Protein AF-A0A9P1FVG5-F1 (afdb_monomer)

Solvent-accessible surface area (backbone atoms only — not comparable to full-atom values): 7945 Å² total; per-residue (Å²): 106,83,87,76,59,59,59,48,74,52,56,36,70,51,34,63,57,37,28,69,56,53,66,47,86,56,85,80,46,45,42,71,82,32,67,57,57,49,48,54,50,48,52,49,40,51,55,44,46,74,72,68,45,92,67,48,89,52,70,44,76,44,75,40,77,56,91,93,44,73,34,49,28,52,34,51,24,72,61,43,79,78,49,67,50,23,35,44,74,40,70,69,43,45,49,52,53,42,59,57,47,37,64,66,48,73,68,80,78,83,74,75,82,78,73,77,80,84,78,87,69,85,84,79,83,82,85,78,134

Secondary structure (DSSP, 8-state):
-GGG--EEEE-SSSHHHHHHHH----TT--GGG-HHHHHHHHHHHHHHHHTT-SS-SS-EEEEEEETTEEEEEEE-SSSTTTSPEEEES-HHHHHHHHHHHGGGGGSTT------------PPP-----

Nearest PDB structures (foldseek):
  2hqv-assembly1_A-2  TM=4.626E-01  e=8.851E-01  Agrobacterium fabrum str. C58
  4hes-assembly3_E  TM=2.823E-01  e=9.720E+00  Veillonella parvula DSM 2008

Foldseek 3Di:
DVVVFAWDFDDFAACPLVCVLLVDPDRGHGNPVPPLQVVVLVQQVVQCVVVVPPAAQAKDWGWGDQPNDTWTWIQGRPPSSPGTTTTTPDPVNVVSSSVSSNVRSVPPDDDDPPDPPPDPDDDDDDDDD

Radius of gyration: 20.1 Å; Cα contacts (8 Å, |Δi|>4): 165; chains: 1; bounding box: 80×31×33 Å

pLDDT: mean 79.29, std 16.53, range [42.72, 96.56]

Structure (mmCIF, N/CA/C/O backbone):
data_AF-A0A9P1FVG5-F1
#
_entry.id   AF-A0A9P1FVG5-F1
#
loop_
_atom_site.group_PDB
_atom_site.id
_atom_site.type_symbol
_atom_site.label_atom_id
_atom_site.label_alt_id
_atom_site.label_comp_id
_atom_site.label_asym_id
_atom_site.label_entity_id
_atom_site.label_seq_id
_atom_site.pdbx_PDB_ins_code
_atom_site.Cartn_x
_atom_site.Cartn_y
_atom_site.Cartn_z
_atom_site.occupancy
_atom_site.B_iso_or_equiv
_atom_site.auth_seq_id
_atom_site.auth_comp_id
_atom_site.auth_asym_id
_atom_site.auth_atom_id
_atom_site.pdbx_PDB_model_num
ATOM 1 N N . ASP A 1 1 ? -17.531 -3.771 11.051 1.00 57.06 1 ASP A N 1
ATOM 2 C CA . ASP A 1 1 ? -16.771 -2.950 12.011 1.00 57.06 1 ASP A CA 1
ATOM 3 C C . ASP A 1 1 ? -15.336 -2.791 11.493 1.00 57.06 1 ASP A C 1
ATOM 5 O O . ASP A 1 1 ? -14.929 -3.635 10.700 1.00 57.06 1 ASP A O 1
ATOM 9 N N . ILE A 1 2 ? -14.558 -1.761 11.868 1.00 65.50 2 ILE A N 1
ATOM 10 C CA . ILE A 1 2 ? -13.120 -1.700 11.470 1.00 65.50 2 ILE A CA 1
ATOM 11 C C . ILE A 1 2 ? -12.399 -2.974 11.948 1.00 65.50 2 ILE A C 1
ATOM 13 O O . ILE A 1 2 ? -11.509 -3.483 11.272 1.00 65.50 2 ILE A O 1
ATOM 17 N N . ASN A 1 3 ? -12.868 -3.524 13.070 1.00 69.50 3 ASN A N 1
ATOM 18 C CA . ASN A 1 3 ? -12.374 -4.747 13.691 1.00 69.50 3 ASN A CA 1
ATOM 19 C C . ASN A 1 3 ? -12.641 -6.035 12.885 1.00 69.50 3 ASN A C 1
ATOM 21 O O . ASN A 1 3 ? -11.984 -7.036 13.150 1.00 69.50 3 ASN A O 1
ATOM 25 N N . ASP A 1 4 ? -13.553 -6.024 11.904 1.00 82.56 4 ASP A N 1
ATOM 26 C CA . ASP A 1 4 ? -13.882 -7.214 11.094 1.00 82.56 4 ASP A CA 1
ATOM 27 C C . ASP A 1 4 ? -13.122 -7.257 9.761 1.00 82.56 4 ASP A C 1
ATOM 29 O O . ASP A 1 4 ? -13.251 -8.207 8.986 1.00 82.56 4 ASP A O 1
ATOM 33 N N . GLN A 1 5 ? -12.369 -6.203 9.448 1.00 88.31 5 GLN A N 1
ATOM 34 C CA . GLN A 1 5 ? -11.665 -6.077 8.182 1.00 88.31 5 GLN A CA 1
ATOM 35 C C . GLN A 1 5 ? -10.196 -6.456 8.333 1.00 88.31 5 GLN A C 1
ATOM 37 O O . GLN A 1 5 ? -9.498 -6.011 9.241 1.00 88.31 5 GLN A O 1
ATOM 42 N N . ASN A 1 6 ? -9.709 -7.254 7.386 1.00 93.69 6 ASN A N 1
ATOM 43 C CA . ASN A 1 6 ? -8.304 -7.619 7.321 1.00 93.69 6 ASN A CA 1
ATOM 44 C C . ASN A 1 6 ? -7.530 -6.586 6.503 1.00 93.69 6 ASN A C 1
ATOM 46 O O . ASN A 1 6 ? -7.979 -6.158 5.441 1.00 93.69 6 ASN A O 1
ATOM 50 N N . TYR A 1 7 ? -6.340 -6.220 6.978 1.00 94.50 7 TYR A N 1
ATOM 51 C CA . TYR A 1 7 ? -5.464 -5.260 6.312 1.00 94.50 7 TYR A CA 1
ATOM 52 C C . TYR A 1 7 ? -4.081 -5.862 6.087 1.00 94.50 7 TYR A C 1
ATOM 54 O O . TYR A 1 7 ? -3.459 -6.403 7.003 1.00 94.50 7 TYR A O 1
ATOM 62 N N . LEU A 1 8 ? -3.560 -5.715 4.870 1.00 93.62 8 LEU A N 1
ATOM 63 C CA . LEU A 1 8 ? -2.197 -6.081 4.537 1.00 93.62 8 LEU A CA 1
ATOM 64 C C . LEU A 1 8 ? -1.252 -4.937 4.899 1.00 93.62 8 LEU A C 1
ATOM 66 O O . LEU A 1 8 ? -1.321 -3.837 4.345 1.00 93.62 8 LEU A O 1
ATOM 70 N N . LYS A 1 9 ? -0.307 -5.223 5.793 1.00 93.19 9 LYS A N 1
ATOM 71 C CA . LYS A 1 9 ? 0.774 -4.299 6.130 1.00 93.19 9 LYS A CA 1
ATOM 72 C C . LYS A 1 9 ? 1.887 -4.360 5.081 1.00 93.19 9 LYS A C 1
ATOM 74 O O . LYS A 1 9 ? 2.643 -5.326 5.011 1.00 93.19 9 LYS A O 1
ATOM 79 N N . ILE A 1 10 ? 2.045 -3.282 4.323 1.00 91.88 10 ILE A N 1
ATOM 80 C CA . ILE A 1 10 ? 3.074 -3.113 3.298 1.00 91.88 10 ILE A CA 1
ATOM 81 C C . ILE A 1 10 ? 4.227 -2.298 3.893 1.00 91.88 10 ILE A C 1
ATOM 83 O O . ILE A 1 10 ? 4.112 -1.092 4.126 1.00 91.88 10 ILE A O 1
ATOM 87 N N . GLN A 1 11 ? 5.350 -2.969 4.152 1.00 89.94 11 GLN A N 1
ATOM 88 C CA . GLN A 1 11 ? 6.560 -2.354 4.703 1.00 89.94 11 GLN A CA 1
ATOM 89 C C . GLN A 1 11 ? 7.606 -2.144 3.609 1.00 89.94 11 GLN A C 1
ATOM 91 O O . GLN A 1 11 ? 7.958 -3.083 2.905 1.00 89.94 11 GLN A O 1
ATOM 96 N N . GLY A 1 12 ? 8.161 -0.936 3.499 1.00 83.00 12 GLY A N 1
ATOM 97 C CA . GLY A 1 12 ? 9.139 -0.631 2.449 1.00 83.00 12 GLY A CA 1
ATOM 98 C C . GLY A 1 12 ? 10.547 -1.192 2.693 1.00 83.00 12 GLY A C 1
ATOM 99 O O . GLY A 1 12 ? 11.334 -1.299 1.756 1.00 83.00 12 GLY A O 1
ATOM 100 N N . SER A 1 13 ? 10.908 -1.535 3.934 1.00 83.62 13 SER A N 1
ATOM 101 C CA . SER A 1 13 ? 12.263 -1.994 4.279 1.00 83.62 13 SER A CA 1
ATOM 102 C C . SER A 1 13 ? 12.553 -3.471 4.003 1.00 83.62 13 SER A C 1
ATOM 104 O O . SER A 1 13 ? 13.664 -3.748 3.539 1.00 83.62 13 SER A O 1
ATOM 106 N N . PRO A 1 14 ? 11.627 -4.423 4.230 1.00 83.69 14 PRO A N 1
ATOM 107 C CA . PRO A 1 14 ? 11.901 -5.825 3.962 1.00 83.69 14 PRO A CA 1
ATOM 108 C C . PRO A 1 14 ? 11.893 -6.119 2.453 1.00 83.69 14 PRO A C 1
ATOM 110 O O . PRO A 1 14 ? 11.061 -5.581 1.722 1.00 83.69 14 PRO A O 1
ATOM 113 N N . PRO A 1 15 ? 12.746 -7.040 1.973 1.00 82.25 15 PRO A N 1
ATOM 114 C CA . PRO A 1 15 ? 12.771 -7.435 0.565 1.00 82.25 15 PRO A CA 1
ATOM 115 C C . PRO A 1 15 ? 11.608 -8.360 0.170 1.00 82.25 15 PRO A C 1
ATOM 117 O O . PRO A 1 15 ? 11.502 -8.767 -0.979 1.00 82.25 15 PRO A O 1
ATOM 120 N N . LEU A 1 16 ? 10.746 -8.755 1.111 1.00 85.81 16 LEU A N 1
ATOM 121 C CA . LEU A 1 16 ? 9.638 -9.675 0.836 1.00 85.81 16 LEU A CA 1
ATOM 122 C C . LEU A 1 16 ? 8.597 -9.049 -0.086 1.00 85.81 16 LEU A C 1
ATOM 124 O O . LEU A 1 16 ? 8.169 -9.675 -1.049 1.00 85.81 16 LEU A O 1
ATOM 128 N N . ILE A 1 17 ? 8.231 -7.797 0.180 1.00 86.88 17 ILE A N 1
ATOM 129 C CA . ILE A 1 17 ? 7.220 -7.118 -0.621 1.00 86.88 17 ILE A CA 1
ATOM 130 C C . ILE A 1 17 ? 7.748 -6.782 -2.019 1.00 86.88 17 ILE A C 1
ATOM 132 O O . ILE A 1 17 ? 7.024 -6.888 -3.000 1.00 86.88 17 ILE A O 1
ATOM 136 N N . SER A 1 18 ? 9.032 -6.442 -2.135 1.00 85.19 18 SER A N 1
ATOM 137 C CA . SER A 1 18 ? 9.658 -6.188 -3.430 1.00 85.19 18 SER A CA 1
ATOM 138 C C . SER A 1 18 ? 9.803 -7.476 -4.232 1.00 85.19 18 SER A C 1
ATOM 140 O O . SER A 1 18 ? 9.569 -7.463 -5.432 1.00 85.19 18 SER A O 1
ATOM 142 N N . ARG A 1 19 ? 10.104 -8.609 -3.589 1.00 86.31 19 ARG A N 1
ATOM 143 C CA . ARG A 1 19 ? 10.049 -9.932 -4.229 1.00 86.31 19 ARG A CA 1
ATOM 144 C C . ARG A 1 19 ? 8.655 -10.262 -4.739 1.00 86.31 19 ARG A C 1
ATOM 146 O O . ARG A 1 19 ? 8.533 -10.705 -5.873 1.00 86.31 19 ARG A O 1
ATOM 153 N N . LEU A 1 20 ? 7.632 -10.029 -3.917 1.00 86.69 20 LEU A N 1
ATOM 154 C CA . LEU A 1 20 ? 6.243 -10.305 -4.274 1.00 86.69 20 LEU A CA 1
ATOM 155 C C . LEU A 1 20 ? 5.794 -9.473 -5.482 1.00 86.69 20 LEU A C 1
ATOM 157 O O . LEU A 1 20 ? 5.208 -10.008 -6.414 1.00 86.69 20 LEU A O 1
ATOM 161 N N . ILE A 1 21 ? 6.083 -8.171 -5.465 1.00 87.94 21 ILE A N 1
ATOM 162 C CA . ILE A 1 21 ? 5.583 -7.218 -6.463 1.00 87.94 21 ILE A CA 1
ATOM 163 C C . ILE A 1 21 ? 6.434 -7.235 -7.739 1.00 87.94 21 ILE A C 1
ATOM 165 O O . ILE A 1 21 ? 5.895 -7.233 -8.844 1.00 87.94 21 ILE A O 1
ATOM 169 N N . CYS A 1 22 ? 7.759 -7.247 -7.593 1.00 83.56 22 CYS A N 1
ATOM 170 C CA . CYS A 1 22 ? 8.698 -7.101 -8.703 1.00 83.56 22 CYS A CA 1
ATOM 171 C C . CYS A 1 22 ? 9.203 -8.438 -9.270 1.00 83.56 22 CYS A C 1
ATOM 173 O O . CYS A 1 22 ? 9.875 -8.443 -10.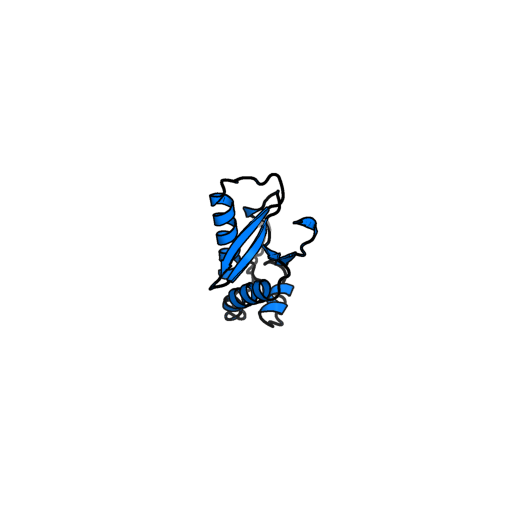297 1.00 83.56 22 CYS A O 1
ATOM 175 N N . GLY A 1 23 ? 9.004 -9.560 -8.567 1.00 78.94 23 GLY A N 1
ATOM 176 C CA . GLY A 1 23 ? 9.648 -10.836 -8.907 1.00 78.94 23 GLY A CA 1
ATOM 177 C C . GLY A 1 23 ? 11.178 -10.836 -8.742 1.00 78.94 23 GLY A C 1
ATOM 178 O O . GLY A 1 23 ? 11.848 -11.777 -9.163 1.00 78.94 23 GLY A O 1
ATOM 179 N N . CYS A 1 24 ? 11.767 -9.794 -8.141 1.00 70.12 24 CYS A N 1
ATOM 180 C CA . CYS A 1 24 ? 13.218 -9.657 -8.012 1.00 70.12 24 CYS A CA 1
ATOM 181 C C . CYS A 1 24 ? 13.786 -10.695 -7.036 1.00 70.12 24 CYS A C 1
ATOM 183 O O . CYS A 1 24 ? 13.447 -10.690 -5.858 1.00 70.12 24 CYS A O 1
ATOM 185 N N . THR A 1 25 ? 14.752 -11.510 -7.457 1.00 68.62 25 THR A N 1
ATOM 186 C CA . THR A 1 25 ? 15.436 -12.479 -6.572 1.00 68.62 25 THR A CA 1
ATOM 187 C C . THR A 1 25 ? 16.518 -11.844 -5.685 1.00 68.62 25 THR A C 1
ATOM 189 O O . THR A 1 25 ? 17.068 -12.487 -4.784 1.00 68.62 25 THR A O 1
ATOM 192 N N . LEU A 1 26 ? 16.815 -10.556 -5.890 1.00 68.19 26 LEU A N 1
ATOM 193 C CA . LEU A 1 26 ? 17.857 -9.827 -5.169 1.00 68.19 26 LEU A CA 1
ATOM 194 C C . LEU A 1 26 ? 17.529 -9.698 -3.672 1.00 68.19 26 LEU A C 1
ATOM 196 O O . LEU A 1 26 ? 16.454 -9.252 -3.275 1.00 68.19 26 LEU A O 1
ATOM 200 N N . LYS A 1 27 ? 18.494 -10.047 -2.811 1.00 67.06 27 LYS A N 1
ATOM 201 C CA . LYS A 1 27 ? 18.350 -9.978 -1.342 1.00 67.06 27 LYS A CA 1
ATOM 202 C C . LYS A 1 27 ? 18.250 -8.547 -0.794 1.00 67.06 27 LYS A C 1
ATOM 204 O O . LYS A 1 27 ? 17.792 -8.375 0.329 1.00 67.06 27 LYS A O 1
ATOM 209 N N . SER A 1 28 ? 18.673 -7.542 -1.562 1.00 71.12 28 SER A N 1
ATOM 210 C CA . SER A 1 28 ? 18.779 -6.145 -1.120 1.00 71.12 28 SER A CA 1
ATOM 211 C C . SER A 1 28 ? 17.740 -5.196 -1.722 1.00 71.12 28 SER A C 1
ATOM 213 O O . SER A 1 28 ? 17.752 -4.015 -1.381 1.00 71.12 28 SER A O 1
ATOM 215 N N . HIS A 1 29 ? 16.873 -5.663 -2.627 1.00 76.06 29 HIS A N 1
ATOM 216 C CA . HIS A 1 29 ? 15.873 -4.795 -3.251 1.00 76.06 29 HIS A CA 1
ATOM 217 C C . HIS A 1 29 ? 14.763 -4.474 -2.244 1.00 76.06 29 HIS A C 1
ATOM 219 O O . HIS A 1 29 ? 14.176 -5.385 -1.668 1.00 76.06 29 HIS A O 1
ATOM 225 N N . SER A 1 30 ? 14.467 -3.197 -2.012 1.00 84.56 30 SER A N 1
ATOM 226 C CA . SER A 1 30 ? 13.469 -2.751 -1.027 1.00 84.56 30 SER A CA 1
ATOM 227 C C . SER A 1 30 ? 12.826 -1.450 -1.498 1.00 84.56 30 SER A C 1
ATOM 229 O O . SER A 1 30 ? 13.497 -0.658 -2.156 1.00 84.56 30 SER A O 1
ATOM 231 N N . PHE A 1 31 ? 11.591 -1.173 -1.089 1.00 85.44 31 PHE A N 1
ATOM 232 C CA . PHE A 1 31 ? 10.913 0.098 -1.367 1.00 85.44 31 PHE A CA 1
ATOM 233 C C . PHE A 1 31 ? 11.273 1.212 -0.364 1.00 85.44 31 PHE A C 1
ATOM 235 O O . PHE A 1 31 ? 10.561 2.203 -0.255 1.00 85.44 31 PHE A O 1
ATOM 242 N N . SER A 1 32 ? 12.381 1.096 0.382 1.00 83.06 32 SER A N 1
ATOM 243 C CA . SER A 1 32 ? 12.770 2.124 1.370 1.00 83.06 32 SER A CA 1
ATOM 244 C C . SER A 1 32 ? 13.009 3.494 0.731 1.00 83.06 32 SER A C 1
ATOM 246 O O . SER A 1 32 ? 12.728 4.513 1.349 1.00 83.06 32 SER A O 1
ATOM 248 N N . ASN A 1 33 ? 13.506 3.497 -0.509 1.00 80.94 33 ASN A N 1
ATOM 249 C CA . ASN A 1 33 ? 13.789 4.699 -1.294 1.00 80.94 33 ASN A CA 1
ATOM 250 C C . ASN A 1 33 ? 12.854 4.827 -2.506 1.00 80.94 33 ASN A C 1
ATOM 252 O O . ASN A 1 33 ? 13.158 5.564 -3.436 1.00 80.94 33 ASN A O 1
ATOM 256 N N . SER A 1 34 ? 11.756 4.071 -2.521 1.00 84.50 34 SER A N 1
ATOM 257 C CA . SER A 1 34 ? 10.794 4.081 -3.622 1.00 84.50 34 SER A CA 1
ATOM 258 C C . SER A 1 34 ? 10.043 5.404 -3.651 1.00 84.50 34 SER A C 1
ATOM 260 O O . SER A 1 34 ? 9.547 5.875 -2.622 1.00 84.50 34 SER A O 1
ATOM 262 N N . THR A 1 35 ? 9.979 6.019 -4.826 1.00 89.56 35 THR A N 1
ATOM 263 C CA . THR A 1 35 ? 9.253 7.270 -5.042 1.00 89.56 35 THR A CA 1
ATOM 264 C C . THR A 1 35 ? 7.759 7.015 -4.943 1.00 89.56 35 THR A C 1
ATOM 266 O O . THR A 1 35 ? 7.083 7.723 -4.199 1.00 89.56 35 THR A O 1
ATOM 269 N N . THR A 1 36 ? 7.258 5.947 -5.571 1.00 90.81 36 THR A N 1
ATOM 270 C CA . THR A 1 36 ? 5.831 5.596 -5.528 1.00 90.81 36 THR A CA 1
ATOM 271 C C . THR A 1 36 ? 5.363 5.169 -4.146 1.00 90.81 36 THR A C 1
ATOM 273 O O . THR A 1 36 ? 4.307 5.609 -3.694 1.00 90.81 36 THR A O 1
ATOM 276 N N . PHE A 1 37 ? 6.154 4.393 -3.400 1.00 91.31 37 PHE A N 1
ATOM 277 C CA . PHE A 1 37 ? 5.798 4.036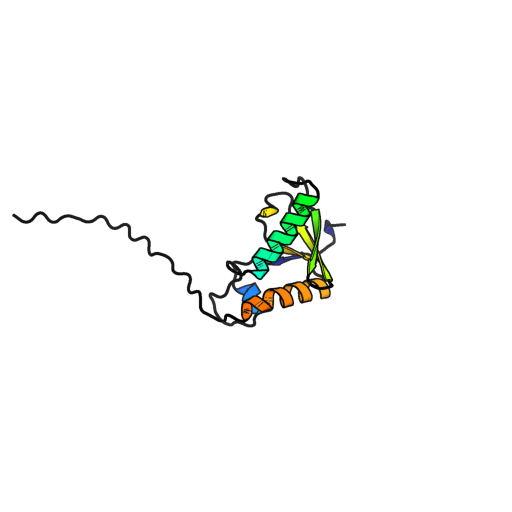 -2.024 1.00 91.31 37 PHE A CA 1
ATOM 278 C C . PHE A 1 37 ? 5.709 5.274 -1.119 1.00 91.31 37 PHE A C 1
ATOM 280 O O . PHE A 1 37 ? 4.781 5.405 -0.315 1.00 91.31 37 PHE A O 1
ATOM 287 N N . ASN A 1 38 ? 6.647 6.214 -1.269 1.00 90.81 38 ASN A N 1
ATOM 288 C CA . ASN A 1 38 ? 6.615 7.480 -0.541 1.00 90.81 38 ASN A CA 1
ATOM 289 C C . ASN A 1 38 ? 5.436 8.362 -0.972 1.00 90.81 38 ASN A C 1
ATOM 291 O O . ASN A 1 38 ? 4.801 8.974 -0.112 1.00 90.81 38 ASN A O 1
ATOM 295 N N . GLU A 1 39 ? 5.090 8.380 -2.260 1.00 93.38 39 GLU A N 1
ATOM 296 C CA . GLU A 1 39 ? 3.917 9.087 -2.780 1.00 93.38 39 GLU A CA 1
ATOM 297 C C . GLU A 1 39 ? 2.619 8.566 -2.149 1.00 93.38 39 GLU A C 1
ATOM 299 O O . GLU A 1 39 ? 1.801 9.359 -1.681 1.00 93.38 39 GLU A O 1
ATOM 304 N N . LEU A 1 40 ? 2.442 7.244 -2.035 1.00 94.00 40 LEU A N 1
ATOM 305 C CA . LEU A 1 40 ? 1.268 6.663 -1.371 1.00 94.00 40 LEU A CA 1
ATOM 306 C C . LEU A 1 40 ? 1.175 7.083 0.101 1.00 94.00 40 LEU A C 1
ATOM 308 O O . LEU A 1 40 ? 0.100 7.463 0.578 1.00 94.00 40 LEU A O 1
ATOM 312 N N . LYS A 1 41 ? 2.304 7.087 0.824 1.00 92.81 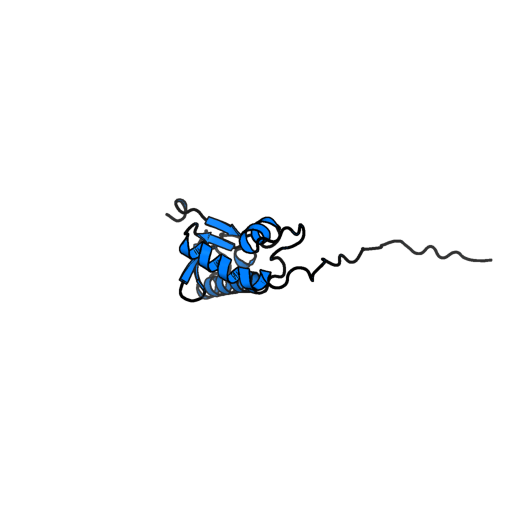41 LYS A N 1
ATOM 313 C CA . LYS A 1 41 ? 2.347 7.584 2.210 1.00 92.81 41 LYS A CA 1
ATOM 314 C C . LYS A 1 41 ? 1.986 9.066 2.288 1.00 92.81 41 LYS A C 1
ATOM 316 O O . LYS A 1 41 ? 1.268 9.464 3.205 1.00 92.81 41 LYS A O 1
ATOM 321 N N . GLN A 1 42 ? 2.452 9.878 1.340 1.00 92.62 42 GLN A N 1
ATOM 322 C CA . GLN A 1 42 ? 2.123 11.300 1.269 1.00 92.62 42 GLN A CA 1
ATOM 323 C C . GLN A 1 42 ? 0.639 11.531 0.972 1.00 92.62 42 GLN A C 1
ATOM 325 O O . GLN A 1 42 ? 0.019 12.305 1.695 1.00 92.62 42 GLN A O 1
ATOM 330 N N . LYS A 1 43 ? 0.043 10.827 -0.002 1.00 93.81 43 LYS A N 1
ATOM 331 C CA . LYS A 1 43 ? -1.400 10.910 -0.308 1.00 93.81 43 LYS A CA 1
ATOM 332 C C . LYS A 1 43 ? -2.254 10.565 0.910 1.00 93.81 43 LYS A C 1
ATOM 334 O O . LYS A 1 43 ? -3.144 11.335 1.272 1.00 93.81 43 LYS A O 1
ATOM 339 N N . ARG A 1 44 ? -1.925 9.467 1.602 1.00 92.88 44 ARG A N 1
ATOM 340 C CA . ARG A 1 44 ? -2.576 9.082 2.865 1.00 92.88 44 ARG A CA 1
ATOM 341 C C . ARG A 1 44 ? -2.450 10.186 3.912 1.00 92.88 44 ARG A C 1
ATOM 343 O O . ARG A 1 44 ? -3.442 10.582 4.512 1.00 92.88 44 ARG A O 1
ATOM 350 N N . ASN A 1 45 ? -1.239 10.696 4.135 1.00 91.38 45 ASN A N 1
ATOM 351 C CA . ASN A 1 45 ? -0.993 11.735 5.138 1.00 91.38 45 ASN A CA 1
ATOM 352 C C . ASN A 1 45 ? -1.716 13.040 4.805 1.00 91.38 45 ASN A C 1
ATOM 354 O O . ASN A 1 45 ? -2.239 13.690 5.704 1.00 91.38 45 ASN A O 1
ATOM 358 N N . HIS A 1 46 ? -1.764 13.417 3.529 1.00 91.50 46 HIS A N 1
ATOM 359 C CA . HIS A 1 46 ? -2.485 14.596 3.076 1.00 91.50 46 HIS A CA 1
ATOM 360 C C . HIS A 1 46 ? -3.977 14.468 3.382 1.00 91.50 46 HIS A C 1
ATOM 362 O O . HIS A 1 46 ? -4.549 15.361 3.998 1.00 91.50 46 HIS A O 1
ATOM 368 N N . LYS A 1 47 ? -4.577 13.320 3.049 1.00 90.19 47 LYS A N 1
ATOM 369 C CA . LYS A 1 47 ? -5.989 13.037 3.321 1.00 90.19 47 LYS A CA 1
ATOM 370 C C . LYS A 1 47 ? -6.295 12.946 4.824 1.00 90.19 47 LYS A C 1
ATOM 372 O O . LYS A 1 47 ? -7.343 13.389 5.285 1.00 90.19 47 LYS A O 1
ATOM 377 N N . LEU A 1 48 ? -5.350 12.443 5.615 1.00 85.56 48 LEU A N 1
ATOM 378 C CA . LEU A 1 48 ? -5.459 12.438 7.072 1.00 85.56 48 LEU A CA 1
ATOM 379 C C . LEU A 1 48 ? -5.439 13.864 7.660 1.00 85.56 48 LEU A C 1
ATOM 381 O O . LEU A 1 48 ? -6.221 14.192 8.551 1.00 85.56 48 LEU A O 1
ATOM 385 N N . MET A 1 49 ? -4.564 14.730 7.142 1.00 82.50 49 MET A N 1
ATOM 386 C CA . MET A 1 49 ? -4.423 16.116 7.600 1.00 82.50 49 MET A CA 1
ATOM 387 C C . MET A 1 49 ? -5.563 17.013 7.112 1.00 82.50 49 MET 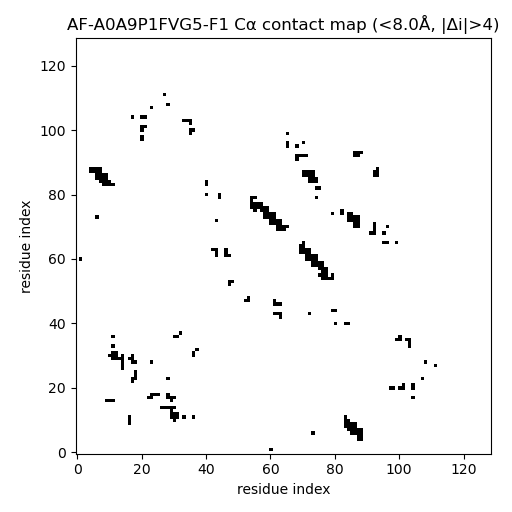A C 1
ATOM 389 O O . MET A 1 49 ? -5.977 17.900 7.858 1.00 82.50 49 MET A O 1
ATOM 393 N N . SER A 1 50 ? -6.106 16.775 5.911 1.00 78.50 50 SER A N 1
ATOM 394 C CA . SER A 1 50 ? -7.292 17.485 5.410 1.00 78.50 50 SER A CA 1
ATOM 395 C C . SER A 1 50 ? -8.519 17.234 6.281 1.00 78.50 50 SER A C 1
ATOM 397 O O . SER A 1 50 ? -9.361 18.111 6.420 1.00 78.50 50 SER A O 1
ATOM 399 N N . ASN A 1 51 ? -8.578 16.078 6.945 1.00 71.75 51 ASN A N 1
ATOM 400 C CA . ASN A 1 51 ? -9.614 15.764 7.928 1.00 71.75 51 ASN A CA 1
ATOM 401 C C . ASN A 1 51 ? -9.377 16.456 9.291 1.00 71.75 51 ASN A C 1
ATOM 403 O O . ASN A 1 51 ? -10.079 16.174 10.259 1.00 71.75 51 ASN A O 1
ATOM 407 N N . GLY A 1 52 ? -8.381 17.348 9.395 1.00 64.06 52 GLY A N 1
ATOM 408 C CA . GLY A 1 52 ? -8.090 18.153 10.585 1.00 64.06 52 GLY A CA 1
ATOM 409 C C . GLY A 1 52 ? -7.342 17.413 11.699 1.00 64.06 52 GLY A C 1
ATOM 410 O O . GLY A 1 52 ? -7.165 17.959 12.790 1.00 64.06 52 GLY A O 1
ATOM 411 N N . GLN A 1 53 ? -6.876 16.183 11.464 1.00 62.19 53 GLN A N 1
ATOM 412 C CA . GLN A 1 53 ? -6.339 15.322 12.520 1.00 62.19 53 GLN A CA 1
ATOM 413 C C . GLN A 1 53 ? -4.806 15.234 12.480 1.00 62.19 53 GLN A C 1
ATOM 415 O O . GLN A 1 53 ? -4.220 14.396 11.804 1.00 62.19 53 GLN A O 1
ATOM 420 N N . LYS A 1 54 ? -4.130 16.077 13.279 1.00 59.00 54 LYS A N 1
ATOM 421 C CA . LYS A 1 54 ? -2.662 16.007 13.478 1.00 59.00 54 LYS A CA 1
ATOM 422 C C . LYS A 1 54 ? -2.224 14.825 14.356 1.00 59.00 54 LYS A C 1
ATOM 424 O O . LYS A 1 54 ? -1.065 14.415 14.313 1.00 59.00 54 LYS A O 1
ATOM 429 N N . LYS A 1 55 ? -3.131 14.312 15.195 1.00 61.28 55 LYS A N 1
ATOM 430 C CA . LYS A 1 55 ? -2.939 13.158 16.086 1.00 61.28 55 LYS A CA 1
ATOM 431 C C . LYS A 1 55 ? -4.256 12.392 16.169 1.00 61.28 55 LYS A C 1
ATOM 433 O 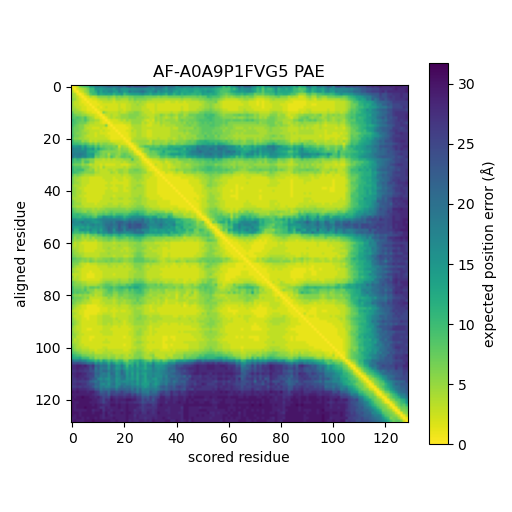O . LYS A 1 55 ? -5.217 12.898 16.744 1.00 61.28 55 LYS A O 1
ATOM 438 N N . LEU A 1 56 ? -4.289 11.192 15.603 1.00 64.44 56 LEU A N 1
ATOM 439 C CA . LEU A 1 56 ? -5.408 10.274 15.765 1.00 64.44 56 LEU A CA 1
ATOM 440 C C . LEU A 1 56 ? -5.444 9.772 17.225 1.00 64.44 56 LEU A C 1
ATOM 442 O O . LEU A 1 56 ? -4.411 9.460 17.815 1.00 64.44 56 LEU A O 1
ATOM 446 N N . LYS A 1 57 ? -6.623 9.739 17.855 1.00 68.44 57 LYS A N 1
ATOM 447 C CA . LYS A 1 57 ? -6.792 9.099 19.179 1.00 68.44 57 LYS A CA 1
ATOM 448 C C . LYS A 1 57 ? -7.121 7.612 19.043 1.00 68.44 57 LYS A C 1
ATOM 450 O O . LYS A 1 57 ? -6.764 6.825 19.913 1.00 68.44 57 LYS A O 1
ATOM 455 N N . THR A 1 58 ? -7.751 7.251 17.934 1.00 79.38 58 THR A N 1
ATOM 456 C CA . THR A 1 58 ? -8.231 5.915 17.580 1.00 79.38 58 THR A CA 1
ATOM 457 C C . THR A 1 58 ? -7.810 5.592 16.153 1.00 79.38 58 THR A C 1
ATOM 459 O O . THR A 1 58 ? -7.364 6.474 15.422 1.00 79.38 58 THR A O 1
ATOM 462 N N . GLU A 1 59 ? -7.910 4.331 15.759 1.00 87.31 59 GLU A N 1
ATOM 463 C CA . GLU A 1 59 ? -7.665 3.939 14.373 1.00 87.31 59 GLU A CA 1
ATOM 464 C C . GLU A 1 59 ? -8.730 4.545 13.450 1.00 87.31 59 GLU A C 1
ATOM 466 O O . GLU A 1 59 ? -9.884 4.719 13.845 1.00 87.31 59 GLU A O 1
ATOM 471 N N . GLN A 1 60 ? -8.327 4.916 12.237 1.00 88.62 60 GLN A N 1
ATOM 472 C CA . GLN A 1 60 ? -9.218 5.485 11.227 1.00 88.62 60 GLN A CA 1
ATOM 473 C C . GLN A 1 60 ? -8.858 4.931 9.857 1.00 88.62 60 GLN A C 1
ATOM 475 O O . GLN A 1 60 ? -7.682 4.808 9.528 1.00 88.62 60 GLN A O 1
ATOM 480 N N . VAL A 1 61 ? -9.863 4.662 9.032 1.00 91.81 61 VAL A N 1
ATOM 481 C CA . VAL A 1 61 ? -9.663 4.327 7.622 1.00 91.81 61 VAL A CA 1
ATOM 482 C C . VAL A 1 61 ? -9.734 5.599 6.790 1.00 91.81 61 VAL A C 1
ATOM 484 O O . VAL A 1 61 ? -10.620 6.434 6.975 1.00 91.81 61 VAL A O 1
ATOM 487 N N . VAL A 1 62 ? -8.775 5.756 5.887 1.00 92.81 62 VAL A N 1
ATOM 488 C CA . VAL A 1 62 ? -8.705 6.871 4.951 1.00 92.81 62 VAL A CA 1
ATOM 489 C C . VAL A 1 62 ? -8.668 6.318 3.536 1.00 92.81 62 VAL A C 1
ATOM 491 O O . VAL A 1 62 ? -7.873 5.430 3.241 1.00 92.81 62 VAL A O 1
ATOM 494 N N . GLU A 1 63 ? -9.493 6.871 2.656 1.00 94.44 63 GLU A N 1
ATOM 495 C CA . GLU A 1 63 ? -9.512 6.499 1.244 1.00 94.44 63 GLU A CA 1
ATOM 496 C C . GLU A 1 63 ? -8.601 7.414 0.423 1.00 94.44 63 GLU A C 1
ATOM 498 O O . GLU A 1 63 ? -8.708 8.646 0.479 1.00 94.44 63 GLU A O 1
ATOM 503 N N . ILE A 1 64 ? -7.709 6.803 -0.356 1.00 94.75 64 ILE A N 1
ATOM 504 C CA . ILE A 1 64 ? -6.895 7.488 -1.361 1.00 94.75 64 ILE A CA 1
ATOM 505 C C . ILE A 1 64 ? -7.240 6.970 -2.753 1.00 94.75 64 ILE A C 1
ATOM 507 O O . ILE A 1 64 ? -7.524 5.790 -2.928 1.00 94.75 64 ILE A O 1
ATOM 511 N N . THR A 1 65 ? -7.162 7.832 -3.758 1.00 94.81 65 THR A N 1
ATOM 512 C CA . THR A 1 65 ? -7.403 7.440 -5.150 1.00 94.81 65 THR A CA 1
ATOM 513 C C . THR A 1 65 ? -6.077 7.136 -5.850 1.00 94.81 65 THR A C 1
ATOM 515 O O . THR A 1 65 ? -5.151 7.957 -5.837 1.00 94.81 65 THR A O 1
ATOM 518 N N . ILE A 1 66 ? -5.980 5.954 -6.459 1.00 93.94 66 ILE A N 1
ATOM 519 C CA . ILE A 1 66 ? -4.856 5.513 -7.293 1.00 93.94 66 ILE A CA 1
ATOM 520 C C . ILE A 1 66 ? -5.428 5.153 -8.667 1.00 93.94 66 ILE A C 1
ATOM 522 O O . ILE A 1 66 ? -6.199 4.205 -8.799 1.00 93.94 66 ILE A O 1
ATOM 526 N N . GLY A 1 67 ? -5.090 5.933 -9.697 1.00 87.94 67 GLY A N 1
ATOM 527 C CA . GLY A 1 67 ? -5.735 5.801 -11.005 1.00 87.94 67 GLY A CA 1
ATOM 5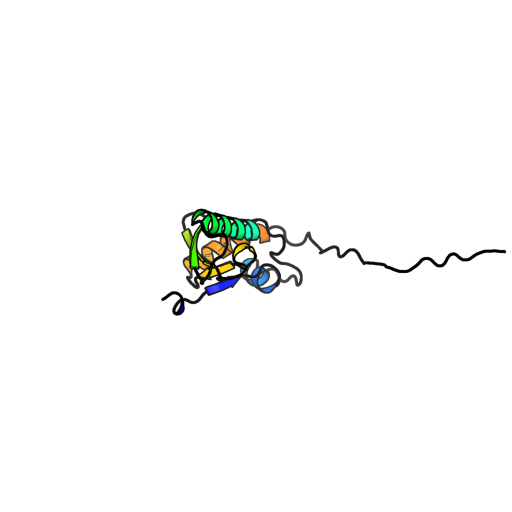28 C C . GLY A 1 67 ? -7.244 6.041 -10.894 1.00 87.94 67 GLY A C 1
ATOM 529 O O . GLY A 1 67 ? -7.663 7.125 -10.497 1.00 87.94 67 GLY A O 1
ATOM 530 N N . SER A 1 68 ? -8.041 5.024 -11.218 1.00 89.00 68 SER A N 1
ATOM 531 C CA . SER A 1 68 ? -9.506 5.025 -11.099 1.00 89.00 68 SER A CA 1
ATOM 532 C C . SER A 1 68 ? -10.036 4.316 -9.845 1.00 89.00 68 SER A C 1
ATOM 534 O O . SER A 1 68 ? -11.249 4.247 -9.665 1.00 89.00 68 SER A O 1
A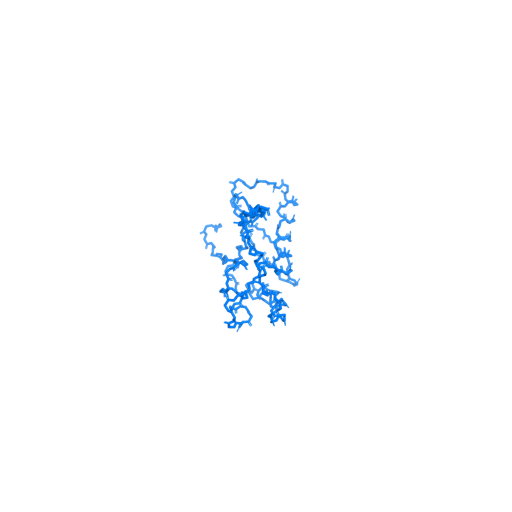TOM 536 N N . THR A 1 69 ? -9.163 3.773 -8.992 1.00 94.62 69 THR A N 1
ATOM 537 C CA . THR A 1 69 ? -9.554 2.923 -7.859 1.00 94.62 69 THR A CA 1
ATOM 538 C C . THR A 1 69 ? -9.381 3.661 -6.536 1.00 94.62 69 THR A C 1
ATOM 540 O O . THR A 1 69 ? -8.348 4.289 -6.286 1.00 94.62 69 THR A O 1
ATOM 543 N N . ASN A 1 70 ? -10.383 3.561 -5.661 1.00 95.69 70 ASN A N 1
ATOM 544 C CA . ASN A 1 70 ? -10.298 4.052 -4.288 1.00 95.69 70 ASN A CA 1
ATOM 545 C C . ASN A 1 70 ? -9.754 2.952 -3.378 1.00 95.69 70 ASN A C 1
ATOM 547 O O . ASN A 1 70 ? -10.286 1.846 -3.327 1.00 95.69 70 ASN A O 1
ATOM 551 N N . VAL A 1 71 ? -8.685 3.272 -2.660 1.00 96.56 71 VAL A N 1
ATOM 552 C CA . VAL A 1 71 ? -7.960 2.353 -1.790 1.00 96.56 71 VAL A CA 1
ATOM 553 C C . VAL A 1 71 ? -8.120 2.796 -0.345 1.00 96.56 71 VAL A C 1
ATOM 555 O O . VAL A 1 71 ? -7.742 3.908 0.027 1.00 96.56 71 VAL A O 1
ATOM 558 N N . SER A 1 72 ? -8.660 1.896 0.468 1.00 96.00 72 SER A N 1
ATOM 559 C CA . SER A 1 72 ? -8.851 2.047 1.904 1.00 96.00 72 SER A CA 1
ATOM 560 C C . SER A 1 72 ? -7.557 1.744 2.648 1.00 96.00 72 SER A C 1
ATOM 562 O O . SER A 1 72 ? -7.001 0.646 2.555 1.00 96.00 72 SER A O 1
ATOM 564 N N . ILE A 1 73 ? -7.079 2.726 3.411 1.00 94.56 73 ILE A N 1
ATOM 565 C CA . ILE A 1 73 ? -5.858 2.622 4.205 1.00 94.56 73 ILE A CA 1
ATOM 566 C C . ILE A 1 73 ? -6.178 2.819 5.680 1.00 94.56 73 ILE A C 1
ATOM 568 O O . ILE A 1 73 ? -6.581 3.907 6.101 1.00 94.56 73 ILE A O 1
ATOM 572 N N . LEU A 1 74 ? -5.912 1.789 6.481 1.00 93.56 74 LEU A N 1
ATOM 573 C CA . LEU A 1 74 ? -5.990 1.873 7.931 1.00 93.56 74 LEU A CA 1
ATOM 574 C C . LEU A 1 74 ? -4.824 2.711 8.472 1.00 93.56 74 LEU A C 1
ATOM 576 O O . LEU A 1 74 ? -3.640 2.422 8.278 1.00 93.56 74 LEU A O 1
ATOM 580 N N . CYS A 1 75 ? -5.174 3.778 9.172 1.00 91.31 75 CYS A N 1
ATOM 581 C CA . CYS A 1 75 ? -4.261 4.670 9.857 1.00 91.31 75 CYS A CA 1
ATOM 582 C C . CYS A 1 75 ? -4.297 4.346 11.356 1.00 91.31 75 CYS A C 1
ATOM 584 O O . CYS A 1 75 ? -5.327 4.564 11.998 1.00 91.31 75 CYS A O 1
ATOM 586 N N . PRO A 1 76 ? -3.188 3.864 11.950 1.00 87.88 76 PRO A N 1
ATOM 587 C CA . PRO A 1 76 ? -3.153 3.583 13.379 1.00 87.88 76 PRO A CA 1
ATOM 588 C C . PRO A 1 76 ? -3.276 4.883 14.174 1.00 87.88 76 PRO A C 1
ATOM 590 O O . PRO A 1 76 ? -2.808 5.931 13.724 1.00 87.88 76 PRO A O 1
ATOM 593 N N . GLY A 1 77 ? -3.828 4.819 15.388 1.00 82.19 77 GLY A N 1
ATOM 594 C CA . GLY A 1 77 ? -4.005 6.008 16.230 1.00 82.19 77 GLY A CA 1
ATOM 595 C C . GLY A 1 77 ? -2.692 6.749 16.520 1.00 82.19 77 GLY A C 1
ATOM 596 O O . GLY A 1 77 ? -2.596 7.971 16.462 1.00 82.19 77 GLY A O 1
ATOM 597 N N . LYS A 1 78 ? -1.607 6.011 16.765 1.00 80.31 78 LYS A N 1
ATOM 598 C CA . LYS A 1 78 ? -0.293 6.597 17.060 1.00 80.31 78 LYS A CA 1
ATOM 599 C C . LYS A 1 78 ? 0.613 6.561 15.833 1.00 80.31 78 LYS A C 1
ATOM 601 O O . LYS A 1 78 ? 0.727 5.541 15.165 1.00 80.31 78 LYS A O 1
ATOM 606 N N . ARG A 1 79 ? 1.349 7.659 15.613 1.00 81.31 79 ARG A N 1
ATOM 607 C CA . ARG A 1 79 ? 2.399 7.780 14.578 1.00 81.31 79 ARG A CA 1
ATOM 608 C C . ARG A 1 79 ? 1.905 7.494 13.151 1.00 81.31 79 ARG A C 1
ATOM 610 O O . ARG A 1 79 ? 2.684 7.066 12.308 1.00 81.31 79 ARG A O 1
ATOM 617 N N . SER A 1 80 ? 0.641 7.786 12.856 1.00 81.81 80 SER A N 1
ATOM 618 C CA . SER A 1 80 ? -0.001 7.510 11.562 1.00 81.81 80 SER A CA 1
ATOM 619 C C . SER A 1 80 ? 0.788 8.091 10.388 1.00 81.81 80 SER A C 1
ATOM 621 O O . SER A 1 80 ? 0.994 7.408 9.394 1.00 81.81 80 SER A O 1
ATOM 623 N N . ALA A 1 81 ? 1.335 9.303 10.542 1.00 82.06 81 ALA A N 1
ATOM 624 C CA . ALA A 1 81 ? 2.130 9.963 9.507 1.00 82.06 81 ALA A CA 1
ATOM 625 C C . ALA A 1 81 ? 3.394 9.180 9.099 1.00 82.06 81 ALA A C 1
ATOM 627 O O . ALA A 1 81 ? 3.755 9.158 7.920 1.00 82.06 81 ALA A O 1
ATOM 628 N N . SER A 1 82 ? 4.060 8.513 10.047 1.00 84.38 82 SER A N 1
ATOM 629 C CA . SER A 1 82 ? 5.267 7.720 9.785 1.00 84.38 82 SER A CA 1
ATOM 630 C C . SER A 1 82 ? 4.992 6.225 9.618 1.00 84.38 82 SER A C 1
ATOM 632 O O . SER A 1 82 ? 5.849 5.527 9.072 1.00 84.38 82 SER A O 1
ATOM 634 N N . ALA A 1 83 ? 3.803 5.752 10.004 1.00 87.62 83 ALA A N 1
ATOM 635 C CA . ALA A 1 83 ? 3.390 4.356 9.917 1.00 87.62 83 ALA A CA 1
ATOM 636 C C . ALA A 1 83 ? 3.496 3.784 8.496 1.00 87.62 83 ALA A C 1
ATOM 638 O O . ALA A 1 83 ? 3.425 4.515 7.499 1.00 87.62 83 ALA A O 1
ATOM 639 N N . ASP A 1 84 ? 3.645 2.463 8.429 1.00 91.25 84 ASP A N 1
ATOM 640 C CA . ASP A 1 84 ? 3.562 1.677 7.196 1.00 91.25 84 ASP A CA 1
ATOM 641 C C . ASP A 1 84 ? 2.168 1.805 6.546 1.00 91.25 84 ASP A C 1
ATOM 643 O O . ASP A 1 84 ? 1.243 2.367 7.140 1.00 91.25 84 ASP A O 1
ATOM 647 N N . LEU A 1 85 ? 2.018 1.333 5.307 1.00 93.19 85 LEU A N 1
ATOM 648 C CA . LEU A 1 85 ? 0.719 1.308 4.631 1.00 93.19 85 LEU A CA 1
ATOM 649 C C . LEU A 1 85 ? -0.033 0.047 5.065 1.00 93.19 85 LEU A C 1
ATOM 651 O O . LEU A 1 85 ? 0.487 -1.053 4.898 1.00 93.19 85 LEU A O 1
ATOM 655 N N . LEU A 1 86 ? -1.227 0.199 5.633 1.00 94.31 86 LEU A N 1
ATOM 656 C CA . LEU A 1 86 ? -2.124 -0.912 5.945 1.00 94.31 86 LEU A CA 1
ATOM 657 C C . LEU A 1 86 ? -3.288 -0.846 4.959 1.00 94.31 86 LEU A C 1
ATOM 659 O O . LEU A 1 86 ? -4.215 -0.069 5.159 1.00 94.31 86 LEU A O 1
ATOM 663 N N . VAL A 1 87 ? -3.193 -1.592 3.863 1.00 95.38 87 VAL A N 1
ATOM 664 C CA . VAL A 1 87 ? -4.185 -1.577 2.777 1.00 95.38 87 VAL A CA 1
ATOM 665 C C . VAL A 1 87 ? -5.231 -2.646 3.046 1.00 95.38 87 VAL A C 1
ATOM 667 O O . VAL A 1 87 ? -4.868 -3.733 3.490 1.00 95.38 87 VAL A O 1
ATOM 670 N N . LEU A 1 88 ? -6.508 -2.357 2.802 1.00 95.81 88 LEU A N 1
ATOM 671 C CA . LEU A 1 88 ? -7.572 -3.353 2.940 1.00 95.81 88 LEU A CA 1
ATOM 672 C C . LEU A 1 88 ? -7.229 -4.614 2.130 1.00 95.81 88 LEU A C 1
ATOM 674 O O . LEU A 1 88 ? -6.759 -4.514 0.997 1.00 95.81 88 LEU A O 1
ATOM 678 N N . MET A 1 89 ? -7.448 -5.799 2.708 1.00 94.88 89 MET A N 1
ATOM 679 C CA . MET A 1 89 ? -7.291 -7.086 2.020 1.00 94.88 89 MET A CA 1
ATOM 680 C C . MET A 1 89 ? -8.451 -7.336 1.055 1.00 94.88 89 MET A C 1
ATOM 682 O O . MET A 1 89 ? -9.213 -8.288 1.191 1.00 94.88 89 MET A O 1
ATOM 686 N N . ASP A 1 90 ? -8.555 -6.448 0.079 1.00 95.19 90 ASP A N 1
ATOM 687 C CA . ASP A 1 90 ? -9.442 -6.522 -1.064 1.00 95.19 90 ASP A CA 1
ATOM 688 C C . ASP A 1 90 ? -8.598 -6.716 -2.329 1.00 95.19 90 ASP A C 1
ATOM 690 O O . ASP A 1 90 ? -7.537 -6.103 -2.485 1.00 95.19 90 ASP A O 1
ATOM 694 N N . GLN A 1 91 ? -9.041 -7.602 -3.218 1.00 94.38 91 GLN A N 1
ATOM 695 C CA . GLN A 1 91 ? -8.255 -8.008 -4.381 1.00 94.38 91 GLN A CA 1
ATOM 696 C C . GLN A 1 91 ? -7.978 -6.834 -5.327 1.00 94.38 91 GLN A C 1
ATOM 698 O O . GLN A 1 91 ? -6.837 -6.665 -5.771 1.00 94.38 91 GLN A O 1
ATOM 703 N N . ASP A 1 92 ? -8.984 -6.003 -5.596 1.00 95.12 92 ASP A N 1
ATOM 704 C CA . ASP A 1 92 ? -8.885 -4.906 -6.558 1.00 95.12 92 ASP A CA 1
ATOM 705 C C . ASP A 1 92 ? -8.008 -3.777 -6.011 1.00 95.12 92 ASP A C 1
ATOM 707 O O . ASP A 1 92 ? -7.141 -3.242 -6.712 1.00 95.12 92 ASP A O 1
ATOM 711 N N . GLN A 1 93 ? -8.163 -3.460 -4.723 1.00 95.88 93 GLN A N 1
ATOM 712 C CA . GLN A 1 93 ? -7.325 -2.468 -4.050 1.00 95.88 93 GLN A CA 1
ATOM 713 C C . GLN A 1 93 ? -5.862 -2.910 -3.970 1.00 95.88 93 GLN A C 1
ATOM 715 O O . GLN A 1 93 ? -4.961 -2.118 -4.264 1.00 95.88 93 GLN A O 1
ATOM 720 N N . LEU A 1 94 ? -5.606 -4.170 -3.605 1.00 95.00 94 LEU A N 1
ATOM 721 C CA . LEU A 1 94 ? -4.247 -4.704 -3.531 1.00 95.00 94 LEU A CA 1
ATOM 722 C C . LEU A 1 94 ? -3.587 -4.763 -4.908 1.00 95.00 94 LEU A C 1
ATOM 724 O O . LEU A 1 94 ? -2.433 -4.348 -5.028 1.00 95.00 94 LEU A O 1
ATOM 728 N N . SER A 1 95 ? -4.302 -5.215 -5.945 1.00 94.12 95 SER A N 1
ATOM 729 C CA . SER A 1 95 ? -3.770 -5.229 -7.313 1.00 94.12 95 SER A CA 1
ATOM 730 C C . SER A 1 95 ? -3.390 -3.823 -7.758 1.00 94.12 95 SER A C 1
ATOM 732 O O . SER A 1 95 ? -2.271 -3.611 -8.219 1.00 94.12 95 SER A O 1
ATOM 734 N N . CYS A 1 96 ? -4.268 -2.842 -7.532 1.00 95.12 96 CYS A N 1
ATOM 735 C CA . CYS A 1 96 ? -4.010 -1.451 -7.886 1.00 95.12 96 CYS A CA 1
ATOM 736 C C . CYS A 1 96 ? -2.758 -0.893 -7.187 1.00 95.12 96 CYS A C 1
ATOM 738 O O . CYS A 1 96 ? -1.898 -0.285 -7.828 1.00 95.12 96 CYS A O 1
ATOM 740 N N . VAL A 1 97 ? -2.609 -1.143 -5.880 1.00 94.94 97 VAL A N 1
ATOM 741 C CA . VAL A 1 97 ? -1.420 -0.722 -5.124 1.00 94.94 97 VAL A CA 1
ATOM 742 C C . VAL A 1 97 ? -0.164 -1.418 -5.640 1.00 94.94 97 VAL A C 1
ATOM 744 O O . VAL A 1 97 ? 0.869 -0.770 -5.806 1.00 94.94 97 VAL A O 1
ATOM 747 N N . PHE A 1 98 ? -0.219 -2.722 -5.903 1.00 93.94 98 PHE A N 1
ATOM 748 C CA . PHE A 1 98 ? 0.938 -3.464 -6.396 1.00 93.94 98 PHE A CA 1
ATOM 749 C C . PHE A 1 98 ? 1.349 -3.019 -7.793 1.00 93.94 98 PHE A C 1
ATOM 751 O O . PHE A 1 98 ? 2.538 -2.824 -8.026 1.00 93.94 98 PHE A O 1
ATOM 758 N N . ASP A 1 99 ? 0.401 -2.795 -8.696 1.00 92.88 99 ASP A N 1
ATOM 759 C CA . ASP A 1 99 ? 0.688 -2.307 -10.043 1.00 92.88 99 ASP A CA 1
ATOM 760 C C . ASP A 1 99 ? 1.258 -0.888 -10.025 1.00 92.88 99 ASP A C 1
ATOM 762 O O . ASP A 1 99 ? 2.186 -0.590 -10.779 1.00 92.88 99 ASP A O 1
ATOM 766 N N . PHE A 1 100 ? 0.798 -0.041 -9.100 1.00 93.00 100 PHE A N 1
ATOM 767 C CA . PHE A 1 100 ? 1.410 1.264 -8.868 1.00 93.00 100 PHE A CA 1
ATOM 768 C C . PHE A 1 100 ? 2.853 1.138 -8.361 1.00 93.00 100 PHE A C 1
ATOM 770 O O . PHE A 1 100 ? 3.743 1.801 -8.876 1.00 93.00 100 PHE A O 1
ATOM 777 N N . LEU A 1 101 ? 3.124 0.248 -7.401 1.00 90.62 101 LEU A N 1
ATOM 778 C CA . LEU A 1 101 ? 4.480 0.022 -6.881 1.00 90.62 101 LEU A CA 1
ATOM 779 C C . LEU A 1 101 ? 5.411 -0.673 -7.891 1.00 90.62 101 LEU A C 1
ATOM 781 O O . LEU A 1 101 ? 6.632 -0.524 -7.804 1.00 90.62 101 LEU A O 1
ATOM 785 N N . LYS A 1 102 ? 4.864 -1.412 -8.867 1.00 88.88 102 LYS A N 1
ATOM 786 C CA . LYS A 1 102 ? 5.645 -2.064 -9.932 1.00 88.88 102 LYS A CA 1
ATOM 787 C C . LYS A 1 102 ? 6.422 -1.078 -10.796 1.00 88.88 102 LYS A C 1
ATOM 789 O O . LYS A 1 102 ? 7.401 -1.480 -11.426 1.00 88.88 102 LYS A O 1
ATOM 794 N N . THR A 1 103 ? 6.036 0.197 -10.844 1.00 86.12 103 THR A N 1
ATOM 795 C CA . THR A 1 103 ? 6.773 1.204 -11.623 1.00 86.12 103 THR A CA 1
ATOM 796 C C . THR A 1 103 ? 8.217 1.345 -11.151 1.00 86.12 103 THR A C 1
ATOM 798 O O . THR A 1 103 ? 9.112 1.490 -11.979 1.00 86.12 103 THR A O 1
ATOM 801 N N . ASP A 1 104 ? 8.453 1.205 -9.845 1.00 82.06 104 ASP A N 1
ATOM 802 C CA . ASP A 1 104 ? 9.775 1.350 -9.224 1.00 82.06 104 ASP A CA 1
ATOM 803 C C . ASP A 1 104 ? 10.613 0.071 -9.336 1.00 82.06 104 ASP A C 1
ATOM 805 O O . ASP A 1 104 ? 11.812 0.076 -9.073 1.00 82.06 104 ASP A O 1
ATOM 809 N N . CYS A 1 105 ? 10.003 -1.034 -9.764 1.00 79.50 105 CYS A N 1
ATOM 810 C CA . CYS A 1 105 ? 10.695 -2.296 -10.011 1.00 79.50 105 CYS A CA 1
ATOM 811 C C . CYS A 1 105 ? 11.515 -2.287 -11.311 1.00 79.50 105 CYS A C 1
ATOM 813 O O . CYS A 1 105 ? 12.307 -3.200 -11.541 1.00 79.50 105 CYS A O 1
ATOM 815 N N . LYS A 1 106 ? 11.313 -1.292 -12.189 1.00 64.19 106 LYS A N 1
ATOM 816 C CA . LYS A 1 106 ? 11.993 -1.211 -13.492 1.00 64.19 106 LYS A CA 1
ATOM 817 C C . LYS A 1 106 ? 13.482 -0.872 -13.360 1.00 64.19 106 LYS A C 1
ATOM 819 O O . LYS A 1 106 ? 14.271 -1.299 -14.200 1.00 64.19 106 LYS A O 1
ATOM 824 N N . ASP A 1 107 ? 13.886 -0.225 -12.266 1.00 59.31 107 ASP A N 1
ATOM 825 C CA . ASP A 1 107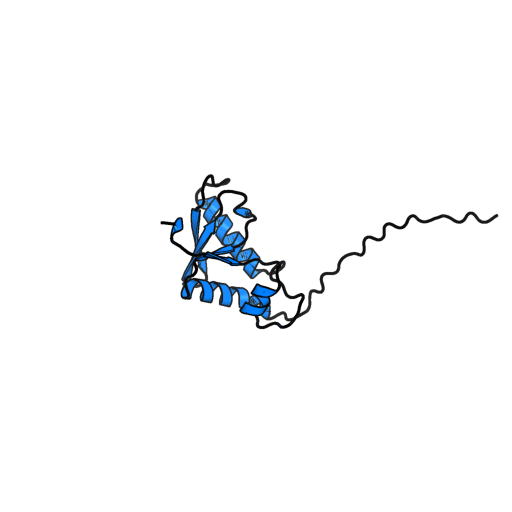 ? 15.288 0.049 -11.939 1.00 59.31 107 ASP A CA 1
ATOM 826 C C . ASP A 1 107 ? 15.913 -1.105 -11.142 1.00 59.31 107 ASP A C 1
ATOM 828 O O . ASP A 1 107 ? 16.351 -0.966 -9.997 1.00 59.31 107 ASP A O 1
ATOM 832 N N . ASN A 1 108 ? 15.978 -2.282 -11.767 1.00 51.03 108 ASN A N 1
ATOM 833 C CA . ASN A 1 108 ? 16.707 -3.428 -11.234 1.00 51.03 108 ASN A CA 1
ATOM 834 C C . ASN A 1 108 ? 18.196 -3.075 -11.011 1.00 51.03 108 ASN A C 1
ATOM 836 O O . ASN A 1 108 ? 19.036 -3.223 -11.895 1.00 51.03 108 ASN A O 1
ATOM 840 N N . GLY A 1 109 ? 18.549 -2.667 -9.787 1.00 53.00 109 GLY A N 1
ATOM 841 C CA . GLY A 1 109 ? 19.866 -2.952 -9.213 1.00 53.00 109 GLY A CA 1
ATOM 842 C C . GLY A 1 109 ? 20.903 -1.829 -9.097 1.00 53.00 109 GLY A C 1
ATOM 843 O O . GLY A 1 109 ? 22.071 -2.158 -8.898 1.00 53.00 109 GLY A O 1
ATOM 844 N N . LYS A 1 110 ? 20.560 -0.534 -9.145 1.00 49.28 110 LYS A N 1
ATOM 845 C CA . LYS A 1 110 ? 21.598 0.525 -9.046 1.00 49.28 110 LYS A CA 1
ATOM 846 C C . LYS A 1 110 ? 21.851 1.151 -7.673 1.00 49.28 110 LYS A C 1
ATOM 848 O O . LYS A 1 110 ? 22.810 1.902 -7.538 1.00 49.28 110 LYS A O 1
ATOM 853 N N . ALA A 1 111 ? 21.105 0.808 -6.626 1.00 51.75 111 ALA A N 1
ATOM 854 C CA . ALA A 1 111 ? 21.377 1.345 -5.291 1.00 51.75 111 ALA A CA 1
ATOM 855 C C . ALA A 1 111 ? 21.893 0.258 -4.335 1.00 51.75 111 ALA A C 1
ATOM 857 O O . ALA A 1 111 ? 21.165 -0.234 -3.471 1.00 51.75 111 ALA A O 1
ATOM 858 N N . LYS A 1 112 ? 23.183 -0.101 -4.437 1.00 51.03 112 LYS A N 1
ATOM 859 C CA . LYS A 1 112 ? 23.883 -0.646 -3.261 1.00 51.03 112 LYS A CA 1
ATOM 860 C C . LYS A 1 112 ? 23.777 0.421 -2.168 1.00 51.03 112 LYS A C 1
ATOM 862 O O . LYS A 1 112 ? 24.220 1.547 -2.380 1.00 51.03 112 LYS A O 1
ATOM 867 N N . ARG A 1 113 ? 23.198 0.091 -1.005 1.00 53.03 113 ARG A N 1
ATOM 868 C CA . ARG A 1 113 ? 23.304 0.952 0.184 1.00 53.03 113 ARG A CA 1
ATOM 869 C C . ARG A 1 113 ? 24.791 1.136 0.479 1.00 53.03 113 ARG A C 1
ATOM 871 O O . ARG A 1 113 ? 25.434 0.219 0.984 1.00 53.03 113 ARG A O 1
ATOM 878 N N . SER A 1 114 ? 25.342 2.296 0.136 1.00 50.38 114 SER A N 1
ATOM 879 C CA . SER A 1 114 ? 26.694 2.664 0.536 1.00 50.38 114 SER A CA 1
ATOM 880 C C . SER A 1 114 ? 26.646 3.044 2.010 1.00 50.38 114 SER A C 1
ATOM 882 O O . SER A 1 114 ? 26.416 4.200 2.361 1.00 50.38 114 SER A O 1
ATOM 884 N N . TYR A 1 115 ? 26.819 2.063 2.893 1.00 54.16 115 TYR A N 1
ATOM 885 C CA . TYR A 1 115 ? 27.160 2.368 4.275 1.00 54.16 115 TYR A CA 1
ATOM 886 C C . TYR A 1 115 ? 28.523 3.061 4.260 1.00 54.16 115 TYR A C 1
ATOM 888 O O . TYR A 1 115 ? 29.522 2.454 3.871 1.00 54.16 115 TYR A O 1
ATOM 896 N N . LYS A 1 116 ? 28.585 4.332 4.678 1.00 51.88 116 LYS A N 1
ATOM 897 C CA . LYS A 1 116 ? 29.868 4.924 5.064 1.00 51.88 116 LYS A CA 1
ATOM 898 C C . LYS A 1 116 ? 30.389 4.083 6.225 1.00 51.88 116 LYS A C 1
ATOM 900 O O . LYS A 1 116 ? 29.765 4.036 7.284 1.00 51.88 116 LYS A O 1
ATOM 905 N N . LYS A 1 117 ? 31.492 3.369 6.004 1.00 52.31 117 LYS A N 1
ATOM 906 C CA . LYS A 1 117 ? 32.207 2.648 7.057 1.00 52.31 117 LYS A CA 1
ATOM 907 C C . LYS A 1 117 ? 32.646 3.712 8.068 1.00 52.31 117 LYS A C 1
ATOM 909 O O . LYS A 1 117 ? 33.526 4.509 7.764 1.00 52.31 117 LYS A O 1
ATOM 914 N N . GLY A 1 118 ? 31.974 3.789 9.214 1.00 47.88 118 GLY A N 1
ATOM 915 C CA . GLY A 1 118 ? 32.361 4.674 10.310 1.00 47.88 118 GLY A CA 1
ATOM 916 C C . GLY A 1 118 ? 33.683 4.187 10.889 1.00 47.88 118 GLY A C 1
ATOM 917 O O . GLY A 1 118 ? 33.696 3.358 11.791 1.00 47.88 118 GLY A O 1
ATOM 918 N N . GLY A 1 119 ? 34.794 4.628 10.307 1.00 44.31 119 GLY A N 1
ATOM 919 C CA . GLY A 1 119 ? 36.124 4.397 10.844 1.00 44.31 119 GLY A CA 1
ATOM 920 C C . GLY A 1 119 ? 36.424 5.463 11.882 1.00 44.31 119 GLY A C 1
ATOM 921 O O . GLY A 1 119 ? 36.949 6.508 11.527 1.00 44.31 119 GLY A O 1
ATOM 922 N N . ASN A 1 120 ? 36.097 5.206 13.147 1.00 53.62 120 ASN A N 1
ATOM 923 C CA . ASN A 1 120 ? 36.767 5.897 14.241 1.00 53.62 120 ASN A CA 1
ATOM 924 C C . ASN A 1 120 ? 37.966 5.027 14.642 1.00 53.62 120 ASN A C 1
ATOM 926 O O . ASN A 1 120 ? 37.819 4.070 15.400 1.00 53.62 120 ASN A O 1
ATOM 930 N N . LY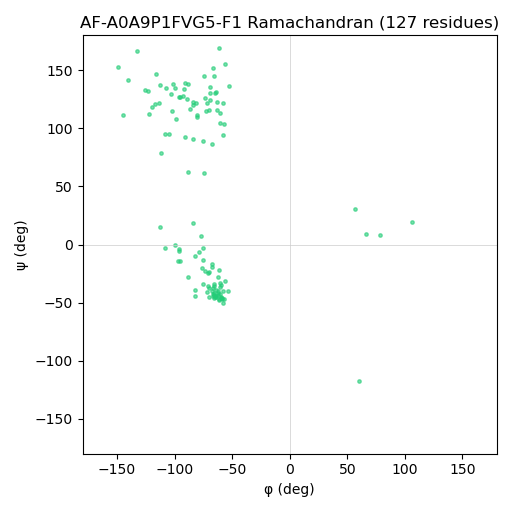S A 1 121 ? 39.134 5.294 14.054 1.00 52.94 121 LYS A N 1
ATOM 931 C CA . LYS A 1 121 ? 40.419 4.853 14.606 1.00 52.94 121 LYS A CA 1
ATOM 932 C C . LYS A 1 121 ? 41.208 6.122 14.933 1.00 52.94 121 LYS A C 1
ATOM 934 O O . LYS A 1 121 ? 41.417 6.908 14.011 1.00 52.94 121 LYS A O 1
ATOM 939 N N . PRO A 1 122 ? 41.606 6.347 16.195 1.00 46.16 122 PRO A N 1
ATOM 940 C CA . PRO A 1 122 ? 42.446 7.487 16.536 1.00 46.16 122 PRO A CA 1
ATOM 941 C C . PRO A 1 122 ? 43.806 7.338 15.840 1.00 46.16 122 PRO A C 1
ATOM 943 O O . PRO A 1 122 ? 44.405 6.261 15.882 1.00 46.16 122 PRO A O 1
ATOM 946 N N . GLN A 1 123 ? 44.259 8.400 15.168 1.00 46.47 123 GLN A N 1
ATOM 947 C CA . GLN A 1 123 ? 45.639 8.523 14.699 1.00 46.47 123 GLN A CA 1
ATOM 948 C C . GLN A 1 123 ? 46.548 8.534 15.933 1.00 46.47 123 GLN A C 1
ATOM 950 O O . GLN A 1 123 ? 46.351 9.343 16.836 1.00 46.47 123 GLN A O 1
ATOM 955 N N . LYS A 1 124 ? 47.493 7.593 16.002 1.00 42.72 124 LYS A N 1
ATOM 956 C CA . LYS A 1 124 ? 48.679 7.745 16.843 1.00 42.72 124 LYS A CA 1
ATOM 957 C C . LYS A 1 124 ? 49.694 8.501 15.999 1.00 42.72 124 LYS A C 1
ATOM 959 O O . LYS A 1 124 ? 50.095 7.983 14.959 1.00 42.72 124 LYS A O 1
ATOM 964 N N . ASP A 1 125 ? 50.056 9.695 16.440 1.00 47.56 125 ASP A N 1
ATOM 965 C CA . ASP A 1 125 ? 51.226 10.398 15.937 1.00 47.56 125 ASP A CA 1
ATOM 966 C C . ASP A 1 125 ? 52.460 9.683 16.512 1.00 47.56 125 ASP A C 1
ATOM 968 O O . ASP A 1 125 ? 52.621 9.589 17.730 1.00 47.56 125 ASP A O 1
ATOM 972 N N . GLU A 1 126 ? 53.267 9.073 15.641 1.00 45.41 126 GLU A N 1
ATOM 973 C CA . GLU A 1 126 ? 54.617 8.624 15.984 1.00 45.41 126 GLU A CA 1
ATOM 974 C C . GLU A 1 126 ? 55.541 9.843 15.908 1.00 45.41 126 GLU A C 1
ATOM 976 O O . GLU A 1 126 ? 55.794 10.393 14.837 1.00 45.41 126 GLU A O 1
ATOM 981 N N . GLU A 1 127 ? 55.985 10.278 17.082 1.00 47.41 127 GLU A N 1
ATOM 982 C CA . GLU A 1 127 ? 57.058 11.239 17.302 1.00 47.41 127 GLU A CA 1
ATOM 983 C C . GLU A 1 127 ? 58.382 10.552 16.924 1.00 47.41 127 GLU A C 1
ATOM 985 O O . GLU A 1 127 ? 58.737 9.520 17.497 1.00 47.41 127 GLU A O 1
ATOM 990 N N . ALA A 1 128 ? 59.053 11.063 15.891 1.00 44.22 128 ALA A N 1
ATOM 991 C CA . ALA A 1 128 ? 60.395 10.641 15.507 1.00 44.22 128 ALA A CA 1
ATOM 992 C C . ALA A 1 128 ? 61.412 11.601 16.143 1.00 44.22 128 ALA A C 1
ATOM 994 O O . ALA A 1 128 ? 61.266 12.815 15.981 1.00 44.22 128 ALA A O 1
ATOM 995 N N . ASP A 1 129 ? 62.379 11.022 16.862 1.00 46.19 129 ASP A N 1
ATOM 996 C CA . ASP A 1 129 ? 63.597 11.659 17.400 1.00 46.19 129 ASP A CA 1
ATOM 997 C C . ASP A 1 129 ? 64.358 12.503 16.358 1.00 46.19 129 ASP A C 1
ATOM 999 O O . ASP A 1 129 ? 64.466 12.062 15.185 1.00 46.19 129 ASP A O 1
#

Sequence (129 aa):
DINDQNYLKIQGSPPLISRLICGCTLKSHSFSNSTTFNELKQKRNHKLMSNGQKKLKTEQVVEITIGSTNVSILCPGKRSASADLLVLMDQDQLSCVFDFLKTDCKDNGKAKRSYKKGGNKPQKDEEAD

Organism: NCBI:txid2562237

Mean predicted aligned error: 10.53 Å